Protein AF-A0A9P7K448-F1 (afdb_monomer_lite)

Sequence (109 aa):
MTHTDFIKAFLAVHDIADKYSPGVASGPDFKMSYTGSVGGKTGAPTIQKDEDFKIVISGLLLKDKVKQSLSQVAVKFDIDQMEGFCIKHVIPEIQKDTSTDGELLYGTR

Radius of gyration: 22.79 Å; chains: 1; bounding box: 47×28×70 Å

pLDDT: mean 79.69, std 16.45, range [36.31, 93.94]

Organism: NCBI:txid117069

Secondary structure (DSSP, 8-state):
--HHHHHHHHHHHTT-TTTB---SS----EEEEETT-TTTTTSPPEE-SHHHHHHHHHHHHHHHHHH-----EEEEE-HHHHGGGB----PPP----------------

Foldseek 3Di:
DAPQVVVCVVCVVVVNNLFFHADPVFGAWKFKAKVPDPPHPNHTDIDGGRVSVVVRVVVVVVVCVVPVDDIDMDMDGDVVRRPVGTDDPDPPDPPPPPDDDDDDDDDDD

Structure (mmCIF, N/CA/C/O backbone):
data_AF-A0A9P7K448-F1
#
_entry.id   AF-A0A9P7K448-F1
#
loop_
_atom_site.group_PDB
_atom_site.id
_atom_site.type_symbol
_atom_site.label_atom_id
_atom_site.label_alt_id
_atom_site.label_comp_id
_atom_site.label_asym_id
_atom_site.label_entity_id
_atom_site.label_seq_id
_atom_site.pdbx_PDB_ins_code
_atom_site.Cartn_x
_atom_site.Cartn_y
_atom_site.Cartn_z
_atom_site.occupancy
_atom_site.B_iso_or_equiv
_atom_site.auth_seq_id
_atom_site.auth_comp_id
_atom_site.auth_asym_id
_atom_site.auth_atom_id
_atom_site.pdbx_PDB_model_num
ATOM 1 N N . MET A 1 1 ? 4.335 -9.219 7.509 1.00 81.94 1 MET A N 1
ATOM 2 C CA . MET A 1 1 ? 3.956 -8.445 6.315 1.00 81.94 1 MET A CA 1
ATOM 3 C C . MET A 1 1 ? 4.520 -7.048 6.475 1.00 81.94 1 MET A C 1
ATOM 5 O O . MET A 1 1 ? 4.170 -6.381 7.446 1.00 81.94 1 MET A O 1
ATOM 9 N N . THR A 1 2 ? 5.447 -6.675 5.601 1.00 91.62 2 THR A N 1
ATOM 10 C CA . THR A 1 2 ? 5.985 -5.309 5.481 1.00 91.62 2 THR A CA 1
ATOM 11 C C . THR A 1 2 ? 5.031 -4.436 4.658 1.00 91.62 2 THR A C 1
ATOM 13 O O . THR A 1 2 ? 4.104 -4.957 4.026 1.00 91.62 2 THR A O 1
ATOM 16 N N . HIS A 1 3 ? 5.236 -3.118 4.650 1.00 92.06 3 HIS A N 1
ATOM 17 C CA . HIS A 1 3 ? 4.479 -2.221 3.767 1.00 92.06 3 HIS A CA 1
ATOM 18 C C . HIS A 1 3 ? 4.739 -2.560 2.286 1.00 92.06 3 HIS A C 1
ATOM 20 O O . HIS A 1 3 ? 3.810 -2.580 1.483 1.00 92.06 3 HIS A O 1
ATOM 26 N N . THR A 1 4 ? 5.971 -2.939 1.940 1.00 92.38 4 THR A N 1
ATOM 27 C CA . THR A 1 4 ? 6.362 -3.384 0.596 1.00 92.38 4 THR A CA 1
ATOM 28 C C . THR A 1 4 ? 5.634 -4.662 0.177 1.00 92.38 4 THR A C 1
ATOM 30 O O . THR A 1 4 ? 5.141 -4.743 -0.949 1.00 92.38 4 THR A O 1
ATOM 33 N N . ASP A 1 5 ? 5.519 -5.651 1.072 1.00 92.81 5 ASP A N 1
ATOM 34 C CA . ASP A 1 5 ? 4.762 -6.886 0.800 1.00 92.81 5 ASP A CA 1
ATOM 35 C C . ASP A 1 5 ? 3.288 -6.579 0.524 1.00 92.81 5 ASP A C 1
ATOM 37 O O . ASP A 1 5 ? 2.683 -7.158 -0.379 1.00 92.81 5 ASP A O 1
ATOM 41 N N . PHE A 1 6 ? 2.718 -5.642 1.285 1.00 92.81 6 PHE A N 1
ATOM 42 C CA . PHE A 1 6 ? 1.349 -5.187 1.083 1.00 92.81 6 PHE A CA 1
ATOM 43 C C . PHE A 1 6 ? 1.169 -4.512 -0.278 1.00 92.81 6 PHE A C 1
ATOM 45 O O . PHE A 1 6 ? 0.211 -4.832 -0.976 1.00 92.81 6 PHE A O 1
ATOM 52 N N . ILE A 1 7 ? 2.093 -3.636 -0.689 1.00 92.62 7 ILE A N 1
ATOM 53 C CA . ILE A 1 7 ? 2.044 -2.995 -2.011 1.00 92.62 7 ILE A CA 1
ATOM 54 C C . ILE A 1 7 ? 2.081 -4.059 -3.114 1.00 92.62 7 ILE A C 1
ATOM 56 O O . ILE A 1 7 ? 1.240 -4.026 -4.005 1.00 92.62 7 ILE A O 1
ATOM 60 N N . LYS A 1 8 ? 2.983 -5.049 -3.035 1.00 93.19 8 LYS A N 1
ATOM 61 C CA . LYS A 1 8 ? 3.040 -6.152 -4.017 1.00 93.19 8 LYS A CA 1
ATOM 62 C C . LYS A 1 8 ? 1.713 -6.905 -4.107 1.00 93.19 8 LYS A C 1
ATOM 64 O O . LYS A 1 8 ? 1.206 -7.122 -5.204 1.00 93.19 8 LYS A O 1
ATOM 69 N N . ALA A 1 9 ? 1.142 -7.274 -2.960 1.00 93.31 9 ALA A N 1
ATOM 70 C CA . ALA A 1 9 ? -0.143 -7.963 -2.909 1.00 93.31 9 ALA A CA 1
ATOM 71 C C . ALA A 1 9 ? -1.281 -7.096 -3.473 1.00 93.31 9 ALA A C 1
ATOM 73 O O . ALA A 1 9 ? -2.112 -7.591 -4.228 1.00 93.31 9 ALA A O 1
ATOM 74 N N . PHE A 1 10 ? -1.296 -5.800 -3.153 1.00 92.19 10 PHE A N 1
ATOM 75 C CA . PHE A 1 10 ? -2.280 -4.851 -3.663 1.00 92.19 10 PHE A CA 1
ATOM 76 C C . PHE A 1 10 ? -2.206 -4.732 -5.190 1.00 92.19 10 PHE A C 1
ATOM 78 O O . PHE A 1 10 ? -3.214 -4.912 -5.867 1.00 92.19 10 PHE A O 1
ATOM 85 N N . LEU A 1 11 ? -1.014 -4.496 -5.746 1.00 92.00 11 LEU A N 1
ATOM 86 C CA . LEU A 1 11 ? -0.817 -4.389 -7.194 1.00 92.00 11 LEU A CA 1
ATOM 87 C C . LEU A 1 11 ? -1.219 -5.681 -7.921 1.00 92.00 11 LEU A C 1
ATOM 89 O O . LEU A 1 11 ? -1.809 -5.614 -8.996 1.00 92.00 11 LEU A O 1
ATOM 93 N N . ALA A 1 12 ? -0.955 -6.845 -7.317 1.00 93.38 12 ALA A N 1
ATOM 94 C CA . ALA A 1 12 ? -1.343 -8.141 -7.869 1.00 93.38 12 ALA A CA 1
ATOM 95 C C . ALA A 1 12 ? -2.867 -8.348 -7.883 1.00 93.38 12 ALA A C 1
ATOM 97 O O . ALA A 1 12 ? -3.411 -8.800 -8.884 1.00 93.38 12 ALA A O 1
ATOM 98 N N . VAL A 1 13 ? -3.576 -7.973 -6.810 1.00 93.44 13 VAL A N 1
ATOM 99 C CA . VAL A 1 13 ? -5.052 -8.046 -6.750 1.00 93.44 13 VAL A CA 1
ATOM 100 C C . VAL A 1 13 ? -5.710 -7.135 -7.793 1.00 93.44 13 VAL A C 1
ATOM 102 O O . VAL A 1 13 ? -6.808 -7.427 -8.260 1.00 93.44 13 VAL A O 1
ATOM 105 N N . HIS A 1 14 ? -5.038 -6.044 -8.162 1.00 90.38 14 HIS A N 1
ATOM 106 C CA . HIS A 1 14 ? -5.515 -5.073 -9.142 1.00 90.38 14 HIS A CA 1
ATOM 107 C C . HIS A 1 14 ? -4.986 -5.295 -10.568 1.00 90.38 14 HIS A C 1
ATOM 109 O O . HIS A 1 14 ? -5.265 -4.460 -11.424 1.00 90.38 14 HIS A O 1
ATOM 115 N N . ASP A 1 15 ? -4.264 -6.391 -10.826 1.00 91.12 15 ASP A N 1
ATOM 116 C CA . ASP A 1 15 ? -3.717 -6.749 -12.147 1.00 91.12 15 ASP A CA 1
ATOM 117 C C . ASP A 1 15 ? -2.861 -5.634 -12.783 1.00 91.12 15 ASP A C 1
ATOM 119 O O . ASP A 1 15 ? -2.962 -5.310 -13.964 1.00 91.12 15 ASP A O 1
ATOM 123 N N . ILE A 1 16 ? -2.047 -4.982 -11.947 1.00 91.25 16 ILE A N 1
ATOM 124 C CA . ILE A 1 16 ? -1.105 -3.924 -12.355 1.00 91.25 16 ILE A CA 1
ATOM 125 C C . ILE A 1 16 ? 0.326 -4.194 -11.874 1.00 91.25 16 ILE A C 1
ATOM 127 O O . ILE A 1 16 ? 1.186 -3.312 -11.926 1.00 91.25 16 ILE A O 1
ATOM 131 N N . ALA A 1 17 ? 0.588 -5.409 -11.385 1.00 91.06 17 ALA A N 1
ATOM 132 C CA . ALA A 1 17 ? 1.913 -5.850 -10.946 1.00 91.06 17 ALA A CA 1
ATOM 133 C C . ALA A 1 17 ? 2.894 -6.094 -12.113 1.00 91.06 17 ALA A C 1
ATOM 135 O O . ALA A 1 17 ? 4.094 -6.228 -11.892 1.00 91.06 17 ALA A O 1
ATOM 136 N N . ASP A 1 18 ? 2.393 -6.145 -13.348 1.00 90.00 18 ASP A N 1
ATOM 137 C CA . ASP A 1 18 ? 3.163 -6.147 -14.596 1.00 90.00 18 ASP A CA 1
ATOM 138 C C . ASP A 1 18 ? 3.673 -4.745 -14.975 1.00 90.00 18 ASP A C 1
ATOM 140 O O . ASP A 1 18 ? 4.696 -4.611 -15.641 1.00 90.00 18 ASP A O 1
ATOM 144 N N . LYS A 1 19 ? 2.974 -3.696 -14.526 1.00 89.31 19 LYS A N 1
ATOM 145 C CA . LYS A 1 19 ? 3.294 -2.290 -14.810 1.00 89.31 19 LYS A CA 1
ATOM 146 C C . LYS A 1 19 ? 4.089 -1.631 -13.703 1.00 89.31 19 LYS A C 1
ATOM 148 O O . LYS A 1 19 ? 4.925 -0.778 -13.987 1.00 89.31 19 LYS A O 1
ATOM 153 N N . TYR A 1 20 ? 3.835 -2.010 -12.456 1.00 90.31 20 TYR A N 1
ATOM 154 C CA . TYR A 1 20 ? 4.465 -1.412 -11.289 1.00 90.31 20 TYR A CA 1
ATOM 155 C C . TYR A 1 20 ? 5.010 -2.490 -10.365 1.00 90.31 20 TYR A C 1
ATOM 157 O O . TYR A 1 20 ? 4.331 -3.469 -10.062 1.00 90.31 20 TYR A O 1
ATOM 165 N N . SER A 1 21 ? 6.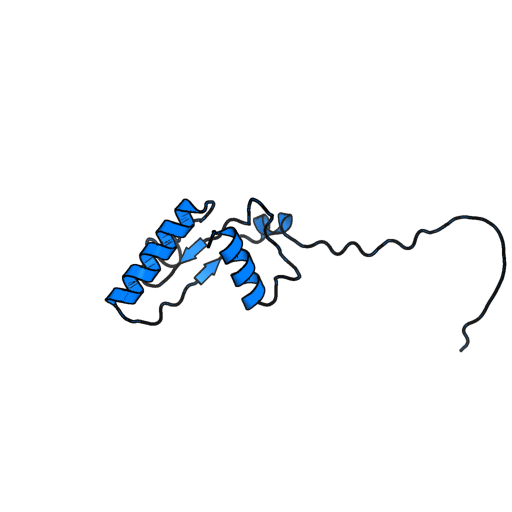213 -2.271 -9.843 1.00 89.94 21 SER A N 1
ATOM 166 C CA . SER A 1 21 ? 6.760 -3.089 -8.766 1.00 89.94 21 SER A CA 1
ATOM 167 C C . SER A 1 21 ? 7.488 -2.211 -7.759 1.00 89.94 21 SER A C 1
ATOM 169 O O . SER A 1 21 ? 8.372 -1.444 -8.145 1.00 89.94 21 SER A O 1
ATOM 171 N N . PRO A 1 22 ? 7.204 -2.351 -6.452 1.00 90.50 22 PRO A N 1
ATOM 172 C CA . PRO A 1 22 ? 8.068 -1.760 -5.447 1.00 90.50 22 PRO A CA 1
ATOM 173 C C . PRO A 1 22 ? 9.458 -2.416 -5.499 1.00 90.50 22 PRO A C 1
ATOM 175 O O . PRO A 1 22 ? 9.611 -3.567 -5.928 1.00 90.50 22 PRO A O 1
ATOM 178 N N . GLY A 1 23 ? 10.477 -1.685 -5.049 1.00 84.94 23 GLY A N 1
ATOM 179 C CA . GLY A 1 23 ? 11.840 -2.192 -4.939 1.00 84.94 23 GLY A CA 1
ATOM 180 C C . GLY A 1 23 ? 12.005 -3.218 -3.812 1.00 84.94 23 GLY A C 1
ATOM 181 O O . GLY A 1 23 ? 11.076 -3.538 -3.070 1.00 84.94 23 GLY A O 1
ATOM 182 N N . VAL A 1 24 ? 13.226 -3.741 -3.660 1.00 78.00 24 VAL A N 1
ATOM 183 C CA . VAL A 1 24 ? 13.549 -4.739 -2.620 1.00 78.00 24 VAL A CA 1
ATOM 184 C C . VAL A 1 24 ? 13.497 -4.133 -1.213 1.00 78.00 24 VAL A C 1
ATOM 186 O O . VAL A 1 24 ? 13.060 -4.800 -0.281 1.00 78.00 24 VAL A O 1
ATOM 189 N N . ALA A 1 25 ? 13.920 -2.875 -1.068 1.00 75.38 25 ALA A N 1
ATOM 190 C CA . ALA A 1 25 ? 14.033 -2.194 0.225 1.00 75.38 25 ALA A CA 1
ATOM 191 C C . ALA A 1 25 ? 12.964 -1.113 0.463 1.00 75.38 25 ALA A C 1
ATOM 193 O O . ALA A 1 25 ? 12.722 -0.752 1.609 1.00 75.38 25 ALA A O 1
ATOM 194 N N . SER A 1 26 ? 12.345 -0.588 -0.599 1.00 82.06 26 SER A N 1
ATOM 195 C CA . SER A 1 26 ? 11.387 0.519 -0.516 1.00 82.06 26 SER A CA 1
ATOM 196 C C . SER A 1 26 ? 10.342 0.432 -1.627 1.00 82.06 26 SER A C 1
ATOM 198 O O . SER A 1 26 ? 10.653 -0.014 -2.737 1.00 82.0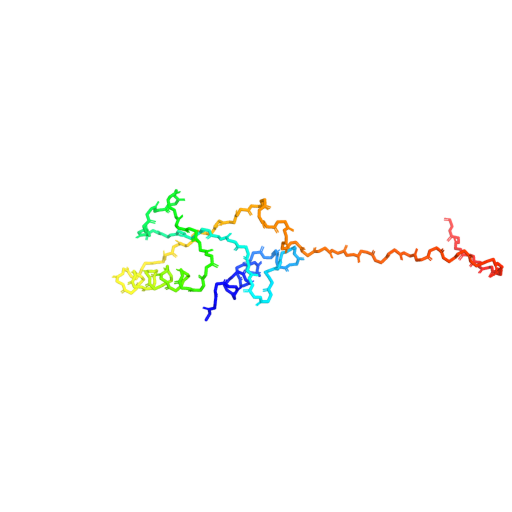6 26 SER A O 1
ATOM 200 N N . GLY A 1 27 ? 9.115 0.853 -1.327 1.00 86.31 27 GLY A N 1
ATOM 201 C CA . GLY A 1 27 ? 8.017 1.001 -2.281 1.00 86.31 27 GLY A CA 1
ATOM 202 C C . GLY A 1 27 ? 7.524 2.448 -2.367 1.00 86.31 27 GLY A C 1
ATOM 203 O O . GLY A 1 27 ? 8.019 3.304 -1.636 1.00 86.31 27 GLY A O 1
ATOM 204 N N . PRO A 1 28 ? 6.562 2.737 -3.258 1.00 91.12 28 PRO A N 1
ATOM 205 C CA . PRO A 1 28 ? 5.936 4.049 -3.312 1.00 91.12 28 PRO A CA 1
ATOM 206 C C . PRO A 1 28 ? 5.163 4.337 -2.024 1.00 91.12 28 PRO A C 1
ATOM 208 O O . PRO A 1 28 ? 4.474 3.462 -1.487 1.00 91.12 28 PRO A O 1
ATOM 211 N N . ASP A 1 29 ? 5.225 5.591 -1.588 1.00 92.44 29 ASP A N 1
ATOM 212 C CA . ASP A 1 29 ? 4.381 6.100 -0.517 1.00 92.44 29 ASP A CA 1
ATOM 213 C C . ASP A 1 29 ? 2.902 5.932 -0.882 1.00 92.44 29 ASP A C 1
ATOM 215 O O . ASP A 1 29 ? 2.474 6.170 -2.018 1.00 92.44 29 ASP A O 1
ATOM 219 N N . PHE A 1 30 ? 2.088 5.558 0.101 1.00 93.00 30 PHE A N 1
ATOM 220 C CA . PHE A 1 30 ? 0.650 5.414 -0.100 1.00 93.00 30 PHE A CA 1
ATOM 221 C C . PHE A 1 30 ? -0.145 5.902 1.097 1.00 93.00 30 PHE A C 1
ATOM 223 O O . PHE A 1 30 ? 0.314 5.899 2.237 1.00 93.00 30 PHE A O 1
ATOM 230 N N . LYS A 1 31 ? -1.385 6.308 0.840 1.00 93.94 31 LYS A N 1
ATOM 231 C CA . LYS A 1 31 ? -2.347 6.662 1.882 1.00 93.94 31 LYS A CA 1
ATOM 232 C C . LYS A 1 31 ? -3.355 5.544 2.043 1.00 93.94 31 LYS A C 1
ATOM 234 O O . LYS A 1 31 ? -3.931 5.085 1.057 1.00 93.94 31 LYS A O 1
ATOM 239 N N . MET A 1 32 ? -3.614 5.149 3.285 1.00 92.19 32 MET A N 1
ATOM 240 C CA . MET A 1 32 ? -4.605 4.126 3.611 1.00 92.19 32 MET A CA 1
ATOM 241 C C . MET A 1 32 ? -5.689 4.700 4.519 1.00 92.19 32 MET A C 1
ATOM 243 O O . MET A 1 32 ? -5.404 5.314 5.544 1.00 92.19 32 MET A O 1
ATOM 247 N N . SER A 1 33 ? -6.948 4.482 4.146 1.00 91.06 33 SER A N 1
ATOM 248 C CA . SER A 1 33 ? -8.111 4.906 4.927 1.00 91.06 33 SER A CA 1
ATOM 249 C C . SER A 1 33 ? -9.143 3.795 5.025 1.00 91.06 33 SER A C 1
ATOM 251 O O . SER A 1 33 ? -9.309 2.996 4.108 1.00 91.06 33 SER A O 1
ATOM 253 N N . TYR A 1 34 ? -9.858 3.756 6.140 1.00 88.50 34 TYR A N 1
ATOM 254 C CA . TYR A 1 34 ? -10.983 2.854 6.365 1.00 88.50 34 TYR A CA 1
ATOM 255 C C . TYR A 1 34 ? -12.010 3.562 7.244 1.00 88.50 34 TYR A C 1
ATOM 257 O O . TYR A 1 34 ? -11.713 4.567 7.889 1.00 88.50 34 TYR A O 1
ATOM 265 N N . THR A 1 35 ? -13.248 3.074 7.287 1.00 84.38 35 THR A N 1
ATOM 266 C CA . THR A 1 35 ? -14.278 3.704 8.128 1.00 84.38 35 THR A CA 1
ATOM 267 C C . THR A 1 35 ? -13.806 3.755 9.583 1.00 84.38 35 THR A C 1
ATOM 269 O O . THR A 1 35 ? -13.550 2.709 10.170 1.00 84.38 35 THR A O 1
ATOM 272 N N . GLY A 1 36 ? -13.706 4.944 10.178 1.00 79.94 36 GLY A N 1
ATOM 273 C CA . GLY A 1 36 ? -13.209 5.125 11.547 1.00 79.94 36 GLY A CA 1
ATOM 274 C C . GLY A 1 36 ? -11.686 5.244 11.684 1.00 79.94 36 GLY A C 1
ATOM 275 O O . GLY A 1 36 ? -11.212 5.328 12.812 1.00 79.94 36 GLY A O 1
ATOM 276 N N . SER A 1 37 ? -10.925 5.276 10.583 1.00 84.00 37 SER A N 1
ATOM 277 C CA . SER A 1 37 ? -9.519 5.687 10.622 1.00 84.00 37 SER A CA 1
ATOM 278 C C . SER A 1 37 ? -9.403 7.187 10.903 1.00 84.00 37 SER A C 1
ATOM 280 O O . SER A 1 37 ? -10.257 7.981 10.495 1.00 84.00 37 SER A O 1
ATOM 282 N N . VAL A 1 38 ? -8.319 7.588 11.566 1.00 77.06 38 VAL A N 1
ATOM 283 C CA . VAL A 1 38 ? -7.999 9.000 11.821 1.00 77.06 38 VAL A CA 1
ATOM 284 C C . VAL A 1 38 ? -7.913 9.757 10.489 1.00 77.06 38 VAL A C 1
ATOM 286 O O . VAL A 1 38 ? -7.339 9.255 9.526 1.00 77.06 38 VAL A O 1
ATOM 289 N N . GLY A 1 39 ? -8.555 10.927 10.412 1.00 78.88 39 GLY A N 1
ATOM 290 C CA . GLY A 1 39 ? -8.591 11.767 9.206 1.00 78.88 39 GLY A CA 1
ATOM 291 C C . GLY A 1 39 ? -9.501 11.272 8.069 1.00 78.88 39 GLY A C 1
ATOM 292 O O . GLY A 1 39 ? -9.717 11.999 7.099 1.00 78.88 39 GLY A O 1
ATOM 293 N N . GLY A 1 40 ? -10.093 10.076 8.176 1.00 80.94 40 GLY A N 1
ATOM 294 C CA . GLY A 1 40 ? -11.003 9.533 7.164 1.00 80.94 40 GLY A CA 1
ATOM 295 C C . GLY A 1 40 ? -10.386 9.451 5.759 1.00 80.94 40 GLY A C 1
ATOM 296 O O . GLY A 1 40 ? -9.196 9.202 5.597 1.00 80.94 40 GLY A O 1
ATOM 297 N N . LYS A 1 41 ? -11.207 9.647 4.717 1.00 78.81 41 LYS A N 1
ATOM 298 C CA . LYS A 1 41 ? -10.778 9.532 3.305 1.00 78.81 41 LYS A CA 1
ATOM 299 C C . LYS A 1 41 ? -9.904 10.696 2.812 1.00 78.81 41 LYS A C 1
ATOM 301 O O . LYS A 1 41 ? -9.213 10.544 1.799 1.00 78.81 41 LYS A O 1
ATOM 306 N N . THR A 1 42 ? -10.000 11.861 3.456 1.00 81.69 42 THR A N 1
ATOM 307 C CA . THR A 1 42 ? -9.336 13.111 3.045 1.00 81.69 42 THR A CA 1
ATOM 308 C C . THR A 1 42 ? -8.036 13.350 3.809 1.00 81.69 42 THR A C 1
ATOM 310 O O . THR A 1 42 ? -7.051 13.755 3.203 1.00 81.69 42 THR A O 1
ATOM 313 N N . GLY A 1 43 ? -8.007 13.041 5.106 1.00 84.56 43 GLY A N 1
ATOM 314 C CA . GLY A 1 43 ? -6.854 13.205 5.997 1.00 84.56 43 GLY A CA 1
ATOM 315 C C . GLY A 1 43 ? -6.123 11.901 6.315 1.00 84.56 43 GLY A C 1
ATOM 316 O O . GLY A 1 43 ? -5.565 11.772 7.399 1.00 84.56 43 GLY A O 1
ATOM 317 N N . ALA A 1 44 ? -6.177 10.919 5.414 1.00 89.56 44 ALA A N 1
ATOM 318 C CA . ALA A 1 44 ? -5.509 9.636 5.599 1.00 89.56 44 ALA A CA 1
ATOM 319 C C . ALA A 1 44 ? -3.984 9.819 5.749 1.00 89.56 44 ALA A C 1
ATOM 321 O O . ALA A 1 44 ? -3.398 10.575 4.962 1.00 89.56 44 ALA A O 1
ATOM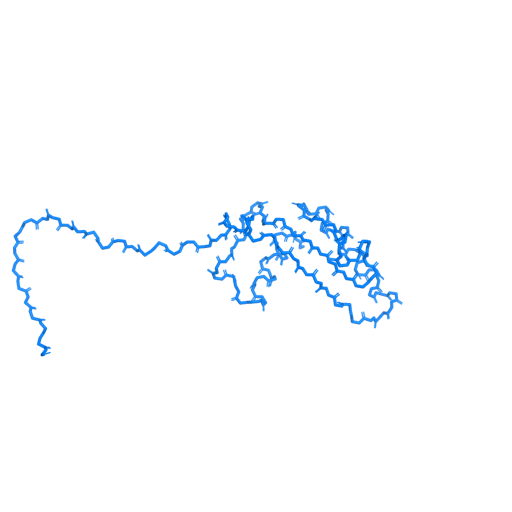 322 N N . PRO A 1 45 ? -3.334 9.131 6.708 1.00 89.75 45 PRO A N 1
ATOM 323 C CA . PRO A 1 45 ? -1.891 9.221 6.886 1.00 89.75 45 PRO A CA 1
ATOM 324 C C . PRO A 1 45 ? -1.155 8.633 5.678 1.00 89.75 45 PRO A C 1
ATOM 326 O O . PRO A 1 45 ? -1.592 7.634 5.099 1.00 89.75 45 PRO A O 1
ATOM 329 N N . THR A 1 46 ? -0.034 9.257 5.317 1.00 93.38 46 THR A N 1
ATOM 330 C CA . THR A 1 46 ? 0.925 8.693 4.362 1.00 93.38 46 THR A CA 1
ATOM 331 C C . THR A 1 46 ? 1.771 7.648 5.078 1.00 93.38 46 THR A C 1
ATOM 333 O O . THR A 1 46 ? 2.300 7.913 6.154 1.00 93.38 46 THR A O 1
ATOM 336 N N . ILE A 1 47 ? 1.877 6.463 4.489 1.00 93.50 47 ILE A N 1
ATOM 337 C CA . ILE A 1 47 ? 2.671 5.340 4.980 1.00 93.50 47 ILE A CA 1
ATOM 338 C C . ILE A 1 47 ? 3.962 5.308 4.170 1.00 93.50 47 ILE A C 1
ATOM 340 O O . ILE A 1 47 ? 3.905 5.152 2.951 1.00 93.50 47 ILE A O 1
ATOM 344 N N . GLN A 1 48 ? 5.094 5.451 4.862 1.00 91.56 48 GLN A N 1
ATOM 345 C CA . GLN A 1 48 ? 6.435 5.433 4.260 1.00 91.56 48 GLN A CA 1
ATOM 346 C C . GLN A 1 48 ? 7.294 4.295 4.822 1.00 91.56 48 GLN A C 1
ATOM 348 O O . GLN A 1 48 ? 8.249 3.849 4.192 1.00 91.56 48 GLN A O 1
ATOM 353 N N . LYS A 1 49 ? 6.984 3.837 6.043 1.00 92.25 49 LYS A N 1
ATOM 354 C CA . LYS A 1 49 ? 7.748 2.810 6.755 1.00 92.25 49 LYS A CA 1
ATOM 355 C C . LYS A 1 49 ? 6.858 1.676 7.242 1.00 92.25 49 LYS A C 1
ATOM 357 O O . LYS A 1 49 ? 5.650 1.814 7.439 1.00 92.25 49 LYS A O 1
ATOM 362 N N . ASP A 1 50 ? 7.503 0.554 7.548 1.00 93.25 50 ASP A N 1
ATOM 363 C CA . ASP A 1 50 ? 6.849 -0.597 8.173 1.00 93.25 50 ASP A CA 1
ATOM 364 C C . ASP A 1 50 ? 6.193 -0.260 9.516 1.00 93.25 50 ASP A C 1
ATOM 366 O O . ASP A 1 50 ? 5.182 -0.860 9.873 1.00 93.25 50 ASP A O 1
ATOM 370 N N . GLU A 1 51 ? 6.761 0.678 10.273 1.00 93.38 51 GLU A N 1
ATOM 371 C CA . GLU A 1 51 ? 6.213 1.126 11.557 1.00 93.38 51 GLU A CA 1
ATOM 372 C C . GLU A 1 51 ? 4.862 1.822 11.371 1.00 93.38 51 GLU A C 1
ATOM 374 O O . GLU A 1 51 ? 3.886 1.443 12.024 1.00 93.38 51 GLU A O 1
ATOM 379 N N . ASP A 1 52 ? 4.774 2.745 10.409 1.00 92.75 52 ASP A N 1
ATOM 380 C CA . ASP A 1 52 ? 3.527 3.427 10.051 1.00 92.75 52 ASP A CA 1
ATOM 381 C C . ASP A 1 52 ? 2.473 2.403 9.623 1.00 92.75 52 ASP A C 1
ATOM 383 O O . ASP A 1 52 ? 1.338 2.400 10.106 1.00 92.75 52 ASP A O 1
ATOM 387 N N . PHE A 1 53 ? 2.871 1.463 8.762 1.00 92.69 53 PHE A N 1
ATOM 388 C CA . PHE A 1 53 ? 1.982 0.420 8.270 1.00 92.69 53 PHE A CA 1
ATOM 389 C C . PHE A 1 53 ? 1.438 -0.463 9.401 1.00 92.69 53 PHE A C 1
ATOM 391 O O . PHE A 1 53 ? 0.231 -0.722 9.466 1.00 92.69 53 PHE A O 1
ATOM 398 N N . LYS A 1 54 ? 2.299 -0.879 10.339 1.00 93.69 54 LYS A N 1
ATOM 399 C CA . LYS A 1 54 ? 1.902 -1.673 11.512 1.00 93.69 54 LYS A CA 1
ATOM 400 C C . LYS A 1 54 ? 0.882 -0.940 12.375 1.00 93.69 54 LYS A C 1
ATOM 402 O O . LYS A 1 54 ? -0.071 -1.574 12.832 1.00 93.69 54 LYS A O 1
ATOM 407 N N . ILE A 1 55 ? 1.043 0.367 12.581 1.00 91.50 55 ILE A N 1
ATOM 408 C CA . ILE A 1 55 ? 0.094 1.178 13.356 1.00 91.50 55 ILE A CA 1
ATOM 409 C C . ILE A 1 55 ? -1.277 1.177 12.672 1.00 91.50 55 ILE A C 1
ATOM 411 O O . ILE A 1 55 ? -2.291 0.875 13.309 1.00 91.50 55 ILE A O 1
ATOM 415 N N . VAL A 1 56 ? -1.320 1.451 11.364 1.00 91.00 56 VAL A N 1
ATOM 416 C CA . VAL A 1 56 ? -2.590 1.564 10.632 1.00 91.00 56 VAL A CA 1
ATOM 417 C C . VAL A 1 56 ? -3.317 0.214 10.552 1.00 91.00 56 VAL A C 1
ATOM 419 O O . VAL A 1 56 ? -4.529 0.165 10.790 1.00 91.00 56 VAL A O 1
ATOM 422 N N . ILE A 1 57 ? -2.595 -0.884 10.297 1.00 91.25 57 ILE A N 1
ATOM 423 C CA . ILE A 1 57 ? -3.157 -2.246 10.288 1.00 91.25 57 ILE A CA 1
ATOM 424 C C . ILE A 1 57 ? -3.639 -2.666 11.679 1.00 91.25 57 ILE A C 1
ATOM 426 O O . ILE A 1 57 ? -4.716 -3.247 11.798 1.00 91.25 57 ILE A O 1
ATOM 430 N N . SER A 1 58 ? -2.902 -2.337 12.743 1.00 90.12 58 SER A N 1
ATOM 431 C CA . SER A 1 58 ? -3.332 -2.650 14.113 1.00 90.12 58 SER A CA 1
ATOM 432 C C . SER A 1 58 ? -4.650 -1.957 14.461 1.00 90.12 58 SER A C 1
ATOM 434 O O . SER A 1 58 ? -5.544 -2.585 15.029 1.00 90.12 58 SER A O 1
ATOM 436 N N . GLY A 1 59 ? -4.813 -0.692 14.057 1.00 88.44 59 GLY A N 1
ATOM 437 C CA . GLY A 1 59 ? -6.075 0.036 14.215 1.00 88.44 59 GLY A CA 1
ATOM 438 C C . GLY A 1 59 ? -7.231 -0.592 13.427 1.00 88.44 59 GLY A C 1
ATOM 439 O O . GLY A 1 59 ? -8.337 -0.728 13.956 1.00 88.44 59 GLY A O 1
ATOM 440 N N . LEU A 1 60 ? -6.968 -1.043 12.196 1.00 88.44 60 LEU A N 1
ATOM 441 C CA . LEU A 1 60 ? -7.959 -1.719 11.356 1.00 88.44 60 LEU A CA 1
ATOM 442 C C . LEU A 1 60 ? -8.434 -3.030 11.999 1.00 88.44 60 LEU A C 1
ATOM 444 O O . LEU A 1 60 ? -9.637 -3.251 12.133 1.00 88.44 60 LEU A O 1
ATOM 448 N N . LEU A 1 61 ? -7.496 -3.871 12.445 1.00 87.75 61 LEU A N 1
ATOM 449 C CA . LEU A 1 61 ? -7.791 -5.168 13.059 1.00 87.75 61 LEU A CA 1
ATOM 450 C C . LEU A 1 61 ? -8.489 -5.030 14.415 1.00 87.75 61 LEU A C 1
ATOM 452 O O . LEU A 1 61 ? -9.378 -5.819 14.733 1.00 87.75 61 LEU A O 1
ATOM 456 N N . LEU A 1 62 ? -8.115 -4.032 15.222 1.00 85.44 62 LEU A N 1
ATOM 457 C CA . LEU A 1 62 ? -8.801 -3.757 16.484 1.00 85.44 62 LEU A CA 1
ATOM 458 C C . LEU A 1 62 ? -10.266 -3.393 16.234 1.00 85.44 62 LEU A C 1
ATOM 460 O O . LEU A 1 62 ? -11.161 -3.905 16.904 1.00 85.44 62 LEU A O 1
ATOM 464 N N . LYS A 1 63 ? -10.523 -2.539 15.240 1.00 78.38 63 LYS A N 1
ATOM 465 C CA . LYS A 1 63 ? -11.884 -2.154 14.875 1.00 78.38 63 LYS A CA 1
ATOM 466 C C . LYS A 1 63 ? -12.695 -3.347 14.367 1.00 78.38 63 LYS A C 1
ATOM 468 O O . LYS A 1 63 ? -13.865 -3.467 14.732 1.00 78.38 63 LYS A O 1
ATOM 473 N N . ASP A 1 64 ? -12.094 -4.203 13.546 1.00 75.94 64 ASP A N 1
ATOM 474 C CA . ASP A 1 64 ? -12.760 -5.394 13.017 1.00 75.94 64 ASP A CA 1
ATOM 475 C C . ASP A 1 64 ? -13.211 -6.334 14.145 1.00 75.94 64 ASP A C 1
ATOM 477 O O . ASP A 1 64 ? -14.374 -6.730 14.197 1.00 75.94 64 ASP A O 1
ATOM 481 N N . LYS A 1 65 ? -12.351 -6.554 15.150 1.00 76.06 65 LYS A N 1
ATOM 482 C CA . LYS A 1 65 ? -12.702 -7.322 16.357 1.00 76.06 65 LYS A CA 1
ATOM 483 C C . LYS A 1 65 ? -13.855 -6.711 17.157 1.00 76.06 65 LYS A C 1
ATOM 485 O O . LYS A 1 65 ? -14.654 -7.450 17.721 1.00 76.06 65 LYS A O 1
ATOM 490 N N . VAL A 1 66 ? -13.933 -5.381 17.229 1.00 72.12 66 VAL A N 1
ATOM 491 C CA . VAL A 1 66 ? -14.943 -4.673 18.034 1.00 72.12 66 VAL A CA 1
ATOM 492 C C . VAL A 1 66 ? -16.297 -4.600 17.329 1.00 72.12 66 VAL A C 1
ATOM 494 O O . VAL A 1 66 ? -17.328 -4.718 17.983 1.00 72.12 66 VAL A O 1
ATOM 497 N N . LYS A 1 67 ? -16.316 -4.366 16.012 1.00 68.25 67 LYS A N 1
ATOM 498 C CA . LYS A 1 67 ? -17.559 -4.109 15.266 1.00 68.25 67 LYS A CA 1
ATOM 499 C C . LYS A 1 67 ? -18.015 -5.264 14.372 1.00 68.25 67 LYS A C 1
ATOM 501 O O . LYS A 1 67 ? -19.126 -5.166 13.863 1.00 68.25 67 LYS A O 1
ATOM 506 N N . GLN A 1 68 ? -17.188 -6.298 14.160 1.00 66.25 68 GLN A N 1
ATOM 507 C CA . GLN A 1 68 ? -17.431 -7.417 13.226 1.00 66.25 68 GLN A CA 1
ATOM 508 C C . GLN A 1 68 ? -18.057 -6.956 11.899 1.00 66.25 68 GLN A C 1
ATOM 510 O O . GLN A 1 68 ? -18.972 -7.568 11.354 1.00 66.25 68 GLN A O 1
ATOM 515 N N . SER A 1 69 ? -17.600 -5.808 11.404 1.00 66.56 69 SER A N 1
ATOM 516 C CA . SER A 1 69 ? -18.163 -5.155 10.230 1.00 66.56 69 SER A CA 1
ATOM 517 C C . SER A 1 69 ? -17.126 -5.187 9.126 1.00 66.56 69 SER A C 1
ATOM 519 O O . SER A 1 69 ? -16.021 -4.685 9.349 1.00 66.56 69 SER A O 1
ATOM 521 N N . LEU A 1 70 ? -17.511 -5.677 7.944 1.00 65.25 70 LEU A N 1
ATOM 522 C CA . LEU A 1 70 ? -16.696 -5.649 6.728 1.00 65.25 70 LEU A CA 1
ATOM 523 C C . LEU A 1 70 ? -16.111 -4.245 6.520 1.00 65.25 70 LEU A C 1
ATOM 525 O O . LEU A 1 70 ? -16.794 -3.313 6.086 1.00 65.25 70 LEU A O 1
ATOM 529 N N . SER A 1 71 ? -14.845 -4.071 6.894 1.00 75.12 71 SER A N 1
ATOM 530 C CA . SER A 1 71 ? -14.180 -2.778 6.814 1.00 75.12 71 SER A CA 1
ATOM 531 C C . SER A 1 71 ? -13.628 -2.606 5.408 1.00 75.12 71 SER A C 1
ATOM 533 O O . SER A 1 71 ? -12.638 -3.226 5.040 1.00 75.12 71 SER A O 1
ATOM 535 N N . GLN A 1 72 ? -14.276 -1.749 4.619 1.00 84.19 72 GLN A N 1
ATOM 536 C CA . GLN A 1 72 ? -13.722 -1.319 3.341 1.00 84.19 72 GLN A CA 1
ATOM 537 C C . GLN A 1 72 ? -12.457 -0.494 3.586 1.00 84.19 72 GLN A C 1
ATOM 539 O O . GLN A 1 72 ? -12.478 0.481 4.347 1.00 84.19 72 GLN A O 1
ATOM 544 N N . VAL A 1 73 ? -11.372 -0.896 2.928 1.00 88.56 73 VAL A N 1
ATOM 545 C CA . VAL A 1 73 ? -10.084 -0.205 2.935 1.00 88.56 73 VAL A CA 1
ATOM 546 C C . VAL A 1 73 ? -9.912 0.481 1.585 1.00 88.56 73 VAL A C 1
ATOM 548 O O . VAL A 1 73 ? -10.082 -0.142 0.542 1.00 88.56 73 VAL A O 1
ATOM 551 N N . ALA A 1 74 ? -9.588 1.768 1.608 1.00 90.56 74 ALA A N 1
ATOM 552 C CA . ALA A 1 74 ? -9.237 2.544 0.431 1.00 90.56 74 ALA A CA 1
ATOM 553 C C . ALA A 1 74 ? -7.753 2.909 0.492 1.00 90.56 74 ALA A C 1
ATOM 555 O O . ALA A 1 74 ? -7.301 3.527 1.462 1.00 90.56 74 ALA A O 1
ATOM 556 N N . VAL A 1 75 ? -7.026 2.545 -0.562 1.00 92.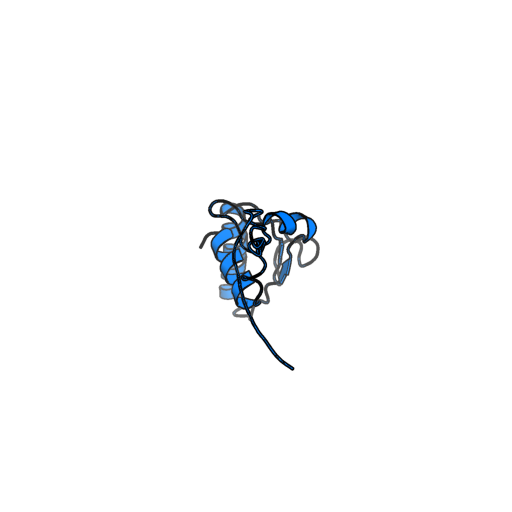12 75 VAL A N 1
ATOM 557 C CA . VAL A 1 75 ? -5.602 2.829 -0.750 1.00 92.12 75 VAL A CA 1
ATOM 558 C C . VAL A 1 75 ? -5.455 3.825 -1.895 1.00 92.12 75 VAL A C 1
ATOM 560 O O . VAL A 1 75 ? -6.142 3.709 -2.910 1.00 92.12 75 VAL A O 1
ATOM 563 N N . LYS A 1 76 ? -4.593 4.826 -1.723 1.00 92.31 76 LYS A N 1
ATOM 564 C CA . LYS A 1 76 ? -4.278 5.827 -2.746 1.00 92.31 76 LYS A CA 1
ATOM 565 C C . LYS A 1 76 ? -2.771 5.929 -2.910 1.00 92.31 76 LYS A C 1
ATOM 567 O O . LYS A 1 76 ? -2.073 6.139 -1.920 1.00 92.31 76 LYS A O 1
ATOM 572 N N . PHE A 1 77 ? -2.320 5.844 -4.151 1.00 91.50 77 PHE A N 1
ATOM 573 C CA . PHE A 1 77 ? -0.945 6.125 -4.539 1.00 91.50 77 PHE A CA 1
ATOM 574 C C . PHE A 1 77 ? -0.872 7.487 -5.223 1.00 91.50 77 PHE A C 1
ATOM 576 O O . PHE A 1 77 ? -1.830 7.909 -5.876 1.00 91.50 77 PHE A O 1
ATOM 583 N N . ASP A 1 78 ? 0.256 8.163 -5.050 1.00 88.75 78 ASP A N 1
ATOM 584 C CA . ASP A 1 78 ? 0.605 9.338 -5.838 1.00 88.75 78 ASP A CA 1
ATOM 585 C C . ASP A 1 78 ? 1.245 8.871 -7.152 1.00 88.75 78 ASP A C 1
ATOM 587 O O . ASP A 1 78 ? 2.309 8.255 -7.140 1.00 88.75 78 ASP A O 1
ATOM 591 N N . ILE A 1 79 ? 0.565 9.116 -8.275 1.00 84.00 79 ILE A N 1
ATOM 592 C CA . ILE A 1 79 ? 0.979 8.623 -9.596 1.00 84.00 79 ILE A CA 1
ATOM 593 C C . ILE A 1 79 ? 2.319 9.237 -10.009 1.00 84.00 79 ILE A C 1
ATOM 595 O O . ILE A 1 79 ? 3.148 8.529 -10.582 1.00 84.00 79 ILE A O 1
ATOM 599 N N . ASP A 1 80 ? 2.560 10.502 -9.661 1.00 86.31 80 ASP A N 1
ATOM 600 C CA . ASP A 1 80 ? 3.804 11.192 -10.003 1.00 86.31 80 ASP A CA 1
ATOM 601 C C . ASP A 1 80 ? 4.991 10.537 -9.278 1.00 86.31 80 ASP A C 1
ATOM 603 O O . ASP A 1 80 ? 6.076 10.384 -9.833 1.00 86.31 80 ASP A O 1
ATOM 607 N N . GLN A 1 81 ? 4.769 10.045 -8.055 1.00 84.62 81 GLN A N 1
ATOM 608 C CA . GLN A 1 81 ? 5.780 9.293 -7.302 1.00 84.62 81 GLN A CA 1
ATOM 609 C C . GLN A 1 81 ? 5.889 7.822 -7.719 1.00 84.62 81 GLN A C 1
ATOM 611 O O . GLN A 1 81 ? 6.899 7.172 -7.439 1.00 84.62 81 GLN A O 1
ATOM 616 N N . MET A 1 82 ? 4.877 7.275 -8.396 1.00 86.25 82 MET A N 1
ATOM 617 C CA . MET A 1 82 ? 4.906 5.896 -8.881 1.00 86.25 82 MET A CA 1
ATOM 618 C C . MET A 1 82 ? 5.789 5.705 -10.118 1.00 86.25 82 MET A C 1
ATOM 620 O O . MET A 1 82 ? 6.173 4.568 -10.390 1.00 86.25 82 MET A O 1
ATOM 624 N N . GLU A 1 83 ? 6.148 6.769 -10.847 1.00 85.69 83 GLU A N 1
ATOM 625 C CA . GLU A 1 83 ? 6.938 6.669 -12.085 1.00 85.69 83 GLU A CA 1
ATOM 626 C C . GLU A 1 83 ? 8.272 5.924 -11.881 1.00 85.69 83 GLU A C 1
ATOM 628 O O . GLU A 1 83 ? 8.673 5.107 -12.713 1.00 85.69 83 GLU A O 1
ATOM 633 N N . GLY A 1 84 ? 8.928 6.126 -10.732 1.00 86.25 84 GLY A N 1
ATOM 634 C CA . GLY A 1 84 ? 10.176 5.439 -10.373 1.00 86.25 84 GLY A CA 1
ATOM 635 C C . GLY A 1 84 ? 10.035 3.929 -10.140 1.00 86.25 84 GLY A C 1
ATOM 636 O O . GLY A 1 84 ? 11.037 3.218 -10.101 1.00 86.25 84 GLY A O 1
ATOM 637 N N . PHE A 1 85 ? 8.803 3.436 -10.010 1.00 88.19 85 PHE A N 1
ATOM 638 C CA . PHE A 1 85 ? 8.467 2.034 -9.760 1.00 88.19 85 PHE A CA 1
ATOM 639 C C . PHE A 1 85 ? 7.824 1.356 -10.980 1.00 88.19 85 PHE A C 1
ATOM 641 O O . PHE A 1 85 ? 7.400 0.202 -10.888 1.00 88.19 85 PHE A O 1
ATOM 648 N N . CYS A 1 86 ? 7.749 2.053 -12.120 1.00 88.81 86 CYS A N 1
ATOM 649 C CA . CYS A 1 86 ? 7.285 1.486 -13.382 1.00 88.81 86 CYS A CA 1
ATOM 650 C C . CYS A 1 86 ? 8.257 0.415 -13.896 1.00 88.81 86 CYS A C 1
ATOM 652 O O . CYS A 1 86 ? 9.455 0.667 -14.065 1.00 88.81 86 CYS A O 1
ATOM 654 N N . ILE A 1 87 ? 7.731 -0.759 -14.238 1.00 86.69 87 ILE A N 1
ATOM 655 C CA . ILE A 1 87 ? 8.478 -1.791 -14.953 1.00 86.69 87 ILE A CA 1
ATOM 656 C C . ILE A 1 87 ? 8.630 -1.330 -16.402 1.00 86.69 87 ILE A C 1
ATOM 658 O O . ILE A 1 87 ? 7.671 -1.261 -17.169 1.00 86.69 87 ILE A O 1
ATOM 662 N N . LYS A 1 88 ? 9.857 -0.981 -16.789 1.00 82.44 88 LYS A N 1
ATOM 663 C CA . LYS A 1 88 ? 10.170 -0.606 -18.169 1.00 82.44 88 LYS A CA 1
ATOM 664 C C . LYS A 1 88 ? 10.429 -1.873 -18.976 1.00 82.44 88 LYS A C 1
ATOM 666 O O . LYS A 1 88 ? 11.440 -2.542 -18.770 1.00 82.44 88 LYS A O 1
ATOM 671 N N . HIS A 1 89 ? 9.547 -2.184 -19.922 1.00 67.44 89 HIS A N 1
ATOM 672 C CA . HIS A 1 89 ? 9.847 -3.177 -20.948 1.00 67.44 89 HIS A CA 1
ATOM 673 C C . HIS A 1 89 ? 10.875 -2.588 -21.913 1.00 67.44 89 HIS A C 1
ATOM 675 O O . HIS A 1 89 ? 10.537 -1.811 -22.804 1.00 67.44 89 HIS A O 1
ATOM 681 N N . VAL A 1 90 ? 12.145 -2.942 -21.725 1.00 63.78 90 VAL A N 1
ATOM 682 C CA . VAL A 1 90 ? 13.154 -2.722 -22.759 1.00 63.78 90 VAL A CA 1
ATOM 683 C C . VAL A 1 90 ? 12.861 -3.736 -23.856 1.00 63.78 90 VAL A C 1
ATOM 685 O O . VAL A 1 90 ? 13.129 -4.925 -23.695 1.00 63.78 90 VAL A O 1
ATOM 688 N N . ILE A 1 91 ? 12.260 -3.281 -24.954 1.00 64.19 91 ILE A N 1
ATOM 689 C CA . ILE A 1 91 ? 12.284 -4.052 -26.196 1.00 64.19 91 ILE A CA 1
ATOM 690 C C . ILE A 1 91 ? 13.763 -4.107 -26.596 1.00 64.19 91 ILE A C 1
ATOM 692 O O . ILE A 1 91 ? 14.367 -3.039 -26.720 1.00 64.19 91 ILE A O 1
ATOM 696 N N . PRO A 1 92 ? 14.378 -5.293 -26.751 1.00 59.78 92 PRO A N 1
ATOM 697 C CA . PRO A 1 92 ? 15.738 -5.371 -27.252 1.00 59.78 92 PRO A CA 1
ATOM 698 C C . PRO A 1 92 ? 15.768 -4.705 -28.627 1.00 59.78 92 PRO A C 1
ATOM 700 O O . PRO A 1 92 ? 15.087 -5.149 -29.552 1.00 59.78 92 PRO A O 1
ATOM 703 N N . GLU A 1 93 ? 16.516 -3.613 -28.748 1.00 56.03 93 GLU A N 1
ATOM 704 C CA . GLU A 1 93 ? 16.859 -3.049 -30.045 1.00 56.03 93 GLU A CA 1
ATOM 705 C C . GLU A 1 93 ? 17.535 -4.163 -30.849 1.00 56.03 93 GLU A C 1
ATOM 707 O O . GLU A 1 93 ? 18.550 -4.720 -30.422 1.00 56.03 93 GLU A O 1
ATOM 712 N N . ILE A 1 94 ? 16.943 -4.536 -31.986 1.00 55.75 94 ILE A N 1
ATOM 713 C CA . ILE A 1 94 ? 17.597 -5.415 -32.953 1.00 55.75 94 ILE A CA 1
ATOM 714 C C . ILE A 1 94 ? 18.881 -4.689 -33.346 1.00 55.75 94 ILE A C 1
ATOM 716 O O . ILE A 1 94 ? 18.824 -3.633 -33.978 1.00 55.75 94 ILE A O 1
ATOM 720 N N . GLN A 1 95 ? 20.024 -5.222 -32.911 1.00 47.06 95 GLN A N 1
ATOM 721 C CA . GLN A 1 95 ? 21.332 -4.697 -33.270 1.00 47.06 95 GLN A CA 1
ATOM 722 C C . GLN A 1 95 ? 21.395 -4.630 -34.795 1.00 47.06 95 GLN A C 1
ATOM 724 O O . GLN A 1 95 ? 21.321 -5.644 -35.487 1.00 47.06 95 GLN A O 1
ATOM 729 N N . LYS A 1 96 ? 21.469 -3.411 -35.331 1.00 44.31 96 LYS A N 1
ATOM 730 C CA . LYS A 1 96 ? 21.802 -3.175 -36.732 1.00 44.31 96 LYS A CA 1
ATOM 731 C C . LYS A 1 96 ? 23.296 -3.465 -36.873 1.00 44.31 96 LYS A C 1
ATOM 733 O O . LYS A 1 96 ? 24.115 -2.546 -36.859 1.00 44.31 96 LYS A O 1
ATOM 738 N N . A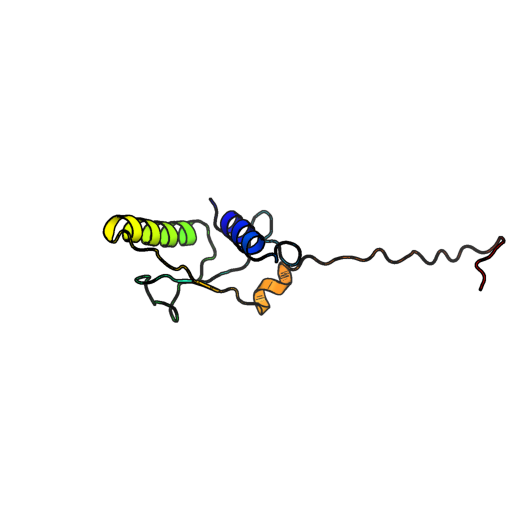SP A 1 97 ? 23.646 -4.745 -36.949 1.00 42.12 97 ASP A N 1
ATOM 739 C CA . ASP A 1 97 ? 24.985 -5.167 -37.341 1.00 42.12 97 ASP A CA 1
ATOM 740 C C . ASP A 1 97 ? 25.241 -4.619 -38.742 1.00 42.12 97 ASP A C 1
ATOM 742 O O . ASP A 1 97 ? 24.672 -5.054 -39.741 1.00 42.12 97 ASP A O 1
ATOM 746 N N . THR A 1 98 ? 26.068 -3.579 -38.799 1.00 44.59 98 THR A N 1
ATOM 747 C CA . THR A 1 98 ? 26.611 -3.065 -40.053 1.00 44.59 98 THR A CA 1
ATOM 748 C C . THR A 1 98 ? 27.885 -3.855 -40.331 1.00 44.59 98 THR A C 1
ATOM 750 O O . THR A 1 98 ? 28.985 -3.313 -40.298 1.00 44.59 98 THR A O 1
ATOM 753 N N . SER A 1 99 ? 27.748 -5.165 -40.523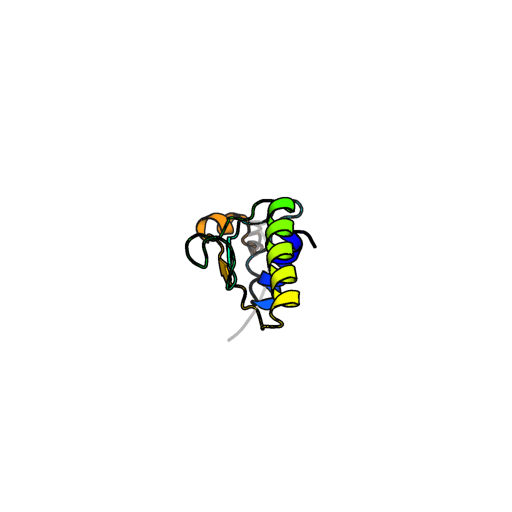 1.00 41.56 99 SER A N 1
ATOM 754 C CA . SER A 1 99 ? 28.798 -6.003 -41.088 1.00 41.56 99 SER A CA 1
ATOM 755 C C . SER A 1 99 ? 28.411 -6.317 -42.525 1.00 41.56 99 SER A C 1
ATOM 757 O O . SER A 1 99 ? 27.403 -6.941 -42.837 1.00 41.56 99 SER A O 1
ATOM 759 N N . THR A 1 100 ? 29.206 -5.743 -43.411 1.00 46.34 100 THR A N 1
ATOM 760 C CA . THR A 1 100 ? 29.174 -5.927 -44.848 1.00 46.34 100 THR A CA 1
ATOM 761 C C . THR A 1 100 ? 29.257 -7.414 -45.202 1.00 46.34 100 THR A C 1
ATOM 763 O O . THR A 1 100 ? 30.108 -8.118 -44.665 1.00 46.34 100 THR A O 1
ATOM 766 N N . ASP A 1 101 ? 28.453 -7.789 -46.199 1.00 41.97 101 ASP A N 1
ATOM 767 C CA . ASP A 1 101 ? 28.565 -8.961 -47.081 1.00 41.97 101 ASP A CA 1
ATOM 768 C C . ASP A 1 101 ? 27.686 -10.193 -46.770 1.00 41.97 101 ASP A C 1
ATOM 770 O O . ASP A 1 101 ? 27.652 -10.705 -45.655 1.00 41.97 101 ASP A O 1
ATOM 774 N N . GLY A 1 102 ? 27.014 -10.688 -47.820 1.00 40.56 102 GLY A N 1
ATOM 775 C CA . GLY A 1 102 ? 26.544 -12.077 -47.902 1.00 40.56 102 GLY A CA 1
ATOM 776 C C . GLY A 1 102 ? 25.046 -12.387 -47.724 1.00 40.56 102 GLY A C 1
ATOM 777 O O . GLY A 1 102 ? 24.648 -12.948 -46.717 1.00 40.56 102 GLY A O 1
ATOM 778 N N . GLU A 1 103 ? 24.264 -12.181 -48.791 1.00 42.03 103 GLU A N 1
ATOM 779 C CA . GLU A 1 103 ? 23.542 -13.296 -49.448 1.00 42.03 103 GLU A CA 1
ATOM 780 C C . GLU A 1 103 ? 22.228 -13.897 -48.829 1.00 42.03 103 GLU A C 1
ATOM 782 O O . GLU A 1 103 ? 22.260 -14.740 -47.943 1.00 42.03 103 GLU A O 1
ATOM 787 N N . LEU A 1 104 ? 21.088 -13.558 -49.486 1.00 49.56 104 LEU A N 1
ATOM 788 C CA . LEU A 1 104 ? 19.844 -14.347 -49.768 1.00 49.56 104 LEU A CA 1
ATOM 789 C C . LEU A 1 104 ? 18.887 -14.695 -48.587 1.00 49.56 104 LEU A C 1
ATOM 791 O O . LEU A 1 104 ? 19.313 -14.949 -47.477 1.00 49.56 104 LEU A O 1
ATOM 795 N N . LEU A 1 105 ? 17.554 -14.830 -48.699 1.00 49.25 105 LEU A N 1
ATOM 796 C CA . LEU A 1 105 ? 16.525 -14.690 -49.741 1.00 49.25 105 LEU A CA 1
ATOM 797 C C . LEU A 1 105 ? 15.127 -14.888 -49.086 1.00 49.25 105 LEU A C 1
ATOM 799 O O . LEU A 1 105 ? 14.988 -15.657 -48.142 1.00 49.25 105 LEU A O 1
ATOM 803 N N . TYR A 1 106 ? 14.105 -14.318 -49.735 1.00 47.88 106 TYR A N 1
ATOM 804 C CA . TYR A 1 106 ? 12.685 -14.724 -49.818 1.00 47.88 106 TYR A CA 1
ATOM 805 C C . TYR A 1 106 ? 11.694 -14.597 -48.641 1.00 47.88 106 TYR A C 1
ATOM 807 O O . TYR A 1 106 ? 11.751 -15.290 -47.632 1.00 47.88 106 TYR A O 1
ATOM 815 N N . GLY A 1 107 ? 10.614 -13.865 -48.957 1.00 51.09 107 GLY A N 1
ATOM 816 C CA . GLY A 1 107 ? 9.245 -14.111 -48.499 1.00 51.09 107 GLY A CA 1
ATOM 817 C C . GLY A 1 107 ? 8.218 -13.419 -49.414 1.00 51.09 107 GLY A C 1
ATOM 818 O O . GLY A 1 107 ? 7.963 -12.233 -49.261 1.00 51.09 107 GLY A O 1
ATOM 819 N N . THR A 1 108 ? 7.668 -14.152 -50.389 1.00 46.72 108 THR A N 1
ATOM 820 C CA . THR A 1 108 ? 6.469 -13.839 -51.215 1.00 46.72 108 THR A CA 1
ATOM 821 C C . THR A 1 108 ? 5.218 -13.661 -50.333 1.00 46.72 108 THR A C 1
ATOM 823 O O . THR A 1 108 ? 5.083 -14.398 -49.360 1.00 46.72 108 THR A O 1
ATOM 826 N N . ARG A 1 109 ? 4.260 -12.761 -50.596 1.00 36.31 109 ARG A N 1
ATOM 827 C CA . ARG A 1 109 ? 3.430 -12.572 -51.802 1.00 36.31 109 ARG A CA 1
ATOM 828 C C . ARG A 1 109 ? 2.789 -11.181 -51.797 1.00 36.31 109 ARG A C 1
ATOM 830 O O . ARG A 1 109 ? 2.471 -10.706 -50.686 1.00 36.31 109 ARG A O 1
#